Protein AF-A0A0V1ANU1-F1 (afdb_monomer_lite)

Secondary structure (DSSP, 8-state):
-HHHHHHHHTT---HHHHHHHHHHHHHHHHHHHHHHHHHHTTSS-HHHHHHHHHTTSSS-GGG-----

Sequence (68 aa):
MDTLIQQVLSGNVTVGDLRRVNRVYAQKQRWVAQYTGEYTNGRRTLEQYLEAFMYITPEPIYYRLPSA

Organism: Trichinella spiralis (NCBI:txid6334)

Radius of gyration: 16.18 Å; chains: 1; bounding box: 39×34×34 Å

pLDDT: mean 79.62, std 15.2, range [44.19, 94.0]

Structure (mmCIF, N/CA/C/O backbone):
data_AF-A0A0V1ANU1-F1
#
_entry.id   AF-A0A0V1ANU1-F1
#
loop_
_atom_site.group_PDB
_atom_site.id
_atom_site.type_symbol
_atom_site.label_atom_id
_atom_site.label_alt_id
_atom_site.label_comp_id
_atom_site.label_asym_id
_atom_site.label_entity_id
_atom_site.label_seq_id
_atom_site.pdbx_PDB_ins_code
_atom_site.Cartn_x
_atom_site.Cartn_y
_atom_site.Cartn_z
_atom_site.occupancy
_atom_site.B_iso_or_equiv
_atom_site.auth_seq_id
_atom_site.auth_comp_id
_atom_site.auth_asym_id
_atom_site.auth_atom_id
_atom_site.pdbx_PDB_model_num
ATOM 1 N N . MET A 1 1 ? 13.294 1.532 -1.868 1.00 59.28 1 MET A N 1
ATOM 2 C CA . MET A 1 1 ? 12.388 2.187 -2.840 1.00 59.28 1 MET A CA 1
ATOM 3 C C . MET A 1 1 ? 13.206 3.088 -3.749 1.00 59.28 1 MET A C 1
ATOM 5 O O . MET A 1 1 ? 13.195 2.839 -4.946 1.00 59.28 1 MET A O 1
ATOM 9 N N . ASP A 1 2 ? 14.006 4.001 -3.190 1.00 65.12 2 ASP A N 1
ATOM 10 C CA . ASP A 1 2 ? 14.897 4.909 -3.939 1.00 65.12 2 ASP A CA 1
ATOM 11 C C . ASP A 1 2 ? 15.804 4.208 -4.964 1.00 65.12 2 ASP A C 1
ATOM 13 O O . ASP A 1 2 ? 15.857 4.618 -6.120 1.00 65.12 2 ASP A O 1
ATOM 17 N N . THR A 1 3 ? 16.432 3.089 -4.594 1.00 74.19 3 THR A N 1
ATOM 18 C CA . THR A 1 3 ? 17.321 2.321 -5.488 1.00 74.19 3 THR A CA 1
ATOM 19 C C . THR A 1 3 ? 16.610 1.742 -6.709 1.00 74.19 3 THR A C 1
ATOM 21 O O . THR A 1 3 ? 17.172 1.700 -7.798 1.00 74.19 3 THR A O 1
ATOM 24 N N . LEU A 1 4 ? 15.356 1.322 -6.552 1.00 74.81 4 LEU A N 1
ATOM 25 C CA . LEU A 1 4 ? 14.595 0.662 -7.609 1.00 74.81 4 LEU A CA 1
ATOM 26 C C . LEU A 1 4 ? 13.917 1.686 -8.528 1.00 74.81 4 LEU A C 1
ATOM 28 O O . LEU A 1 4 ? 13.845 1.474 -9.732 1.00 74.81 4 LEU A O 1
ATOM 32 N N . ILE A 1 5 ? 13.510 2.838 -7.985 1.00 80.75 5 ILE A N 1
ATOM 33 C CA . ILE A 1 5 ? 13.053 3.992 -8.775 1.00 80.75 5 ILE A CA 1
ATOM 34 C C . ILE A 1 5 ? 14.199 4.509 -9.653 1.00 80.75 5 ILE A C 1
ATOM 36 O O . ILE A 1 5 ? 14.007 4.711 -10.847 1.00 80.75 5 ILE A O 1
ATOM 40 N N . GLN A 1 6 ? 15.410 4.641 -9.105 1.00 82.31 6 GLN A N 1
ATOM 41 C CA . GLN A 1 6 ? 16.595 5.021 -9.882 1.00 82.31 6 GLN A CA 1
ATOM 42 C C . GLN A 1 6 ? 16.945 3.987 -10.967 1.00 82.31 6 GLN A C 1
ATOM 44 O O . GLN A 1 6 ? 17.308 4.366 -12.079 1.00 82.31 6 GLN A O 1
ATOM 49 N N . GLN A 1 7 ? 16.790 2.687 -10.694 1.00 81.06 7 GLN A N 1
ATOM 50 C CA . GLN A 1 7 ? 16.997 1.626 -11.693 1.00 81.06 7 GLN A CA 1
ATOM 51 C C . GLN A 1 7 ? 15.962 1.666 -12.822 1.00 81.06 7 GLN A C 1
ATOM 53 O O . GLN A 1 7 ? 16.322 1.532 -13.989 1.00 81.06 7 GLN A O 1
ATOM 58 N N . VAL A 1 8 ? 14.690 1.908 -12.496 1.00 83.06 8 VAL A N 1
ATOM 59 C CA . VAL A 1 8 ? 13.625 2.095 -13.494 1.00 83.06 8 VAL A CA 1
ATOM 60 C C . VAL A 1 8 ? 13.911 3.323 -14.363 1.00 83.06 8 VAL A C 1
ATOM 62 O O . VAL A 1 8 ? 13.832 3.232 -15.585 1.00 83.06 8 VAL A O 1
ATOM 65 N N . LEU A 1 9 ? 14.294 4.449 -13.754 1.00 86.06 9 LEU A N 1
ATOM 66 C CA . LEU A 1 9 ? 14.598 5.695 -14.471 1.00 86.06 9 LEU A CA 1
ATOM 67 C C . LEU A 1 9 ? 15.857 5.602 -15.343 1.00 86.06 9 LEU A C 1
ATOM 69 O O . LEU A 1 9 ? 15.929 6.251 -16.381 1.00 86.06 9 LEU A O 1
ATOM 73 N N . SER A 1 10 ? 16.834 4.790 -14.942 1.00 88.50 10 SER A N 1
ATOM 74 C CA . SER A 1 10 ? 18.057 4.535 -15.717 1.00 88.50 10 SER A CA 1
ATOM 75 C C . SER A 1 10 ? 17.899 3.433 -16.771 1.00 88.50 10 SER A C 1
ATOM 77 O O . SER A 1 10 ? 18.862 3.120 -17.466 1.00 88.50 10 SER A O 1
ATOM 79 N N . GLY A 1 11 ? 16.713 2.825 -16.898 1.00 85.06 11 GLY A N 1
ATOM 80 C CA . GLY A 1 11 ? 16.464 1.728 -17.839 1.00 85.06 11 GLY A CA 1
ATOM 81 C C . GLY A 1 11 ? 17.175 0.416 -17.482 1.00 85.06 11 GLY A C 1
ATOM 82 O O . GLY A 1 11 ? 17.144 -0.528 -18.266 1.00 85.06 11 GLY A O 1
ATOM 83 N N . ASN A 1 12 ? 17.786 0.332 -16.298 1.00 87.25 12 ASN A N 1
ATOM 84 C CA . ASN A 1 12 ? 18.538 -0.823 -15.811 1.00 87.25 12 ASN A CA 1
ATOM 85 C C . ASN A 1 12 ? 17.686 -1.702 -14.878 1.00 87.25 12 ASN A C 1
ATOM 87 O O . ASN A 1 12 ? 18.141 -2.136 -13.820 1.00 87.25 12 ASN A O 1
ATOM 91 N N . VAL A 1 13 ? 16.414 -1.910 -15.233 1.00 88.69 13 VAL A N 1
ATOM 92 C CA . VAL A 1 13 ? 15.480 -2.745 -14.469 1.00 88.69 13 VAL A CA 1
ATOM 93 C C . VAL A 1 13 ? 15.056 -3.944 -15.306 1.00 88.69 13 VAL A C 1
ATOM 95 O O . VAL A 1 13 ? 14.692 -3.806 -16.475 1.00 88.69 13 VAL A O 1
ATOM 98 N N . THR A 1 14 ? 15.066 -5.138 -14.717 1.00 90.56 14 THR A N 1
ATOM 99 C CA . THR A 1 14 ? 14.536 -6.319 -15.400 1.00 90.56 14 THR A CA 1
ATOM 100 C C . THR A 1 14 ? 13.042 -6.487 -15.123 1.00 90.56 14 THR A C 1
ATOM 102 O O . THR A 1 14 ? 12.502 -6.040 -14.106 1.00 90.56 14 THR A O 1
ATOM 105 N N . VAL A 1 15 ? 12.350 -7.230 -15.992 1.00 88.31 15 VAL A N 1
ATOM 106 C CA . VAL A 1 15 ? 10.960 -7.657 -15.742 1.00 88.31 15 VAL A CA 1
ATOM 107 C C . VAL A 1 15 ? 10.848 -8.462 -14.434 1.00 88.31 15 VAL A C 1
ATOM 109 O O . VAL A 1 15 ? 9.815 -8.417 -13.763 1.00 88.31 15 VAL A O 1
ATOM 112 N N . GLY A 1 16 ? 11.905 -9.186 -14.045 1.00 90.19 16 GLY A N 1
ATOM 113 C CA . GLY A 1 16 ? 11.975 -9.918 -12.779 1.00 90.19 16 GLY A CA 1
ATOM 114 C C . GLY A 1 16 ? 11.945 -8.996 -11.558 1.00 90.19 16 GLY A C 1
ATOM 115 O O . GLY A 1 16 ? 11.177 -9.245 -10.623 1.00 90.19 16 GLY A O 1
ATOM 116 N N . ASP A 1 17 ? 12.701 -7.899 -11.600 1.00 86.56 17 ASP A N 1
ATOM 117 C CA . ASP A 1 17 ? 12.743 -6.896 -10.529 1.00 86.56 17 ASP A CA 1
ATOM 118 C C . ASP A 1 17 ? 11.381 -6.222 -10.350 1.00 86.56 17 ASP A C 1
ATOM 120 O O . ASP A 1 17 ? 10.853 -6.145 -9.235 1.00 86.56 17 ASP A O 1
ATOM 124 N N . LEU A 1 18 ? 10.744 -5.842 -11.463 1.00 87.44 18 LEU A N 1
ATOM 125 C CA . LEU A 1 18 ? 9.395 -5.273 -11.460 1.00 87.44 18 LEU A CA 1
ATOM 126 C C . LEU A 1 18 ? 8.362 -6.252 -10.892 1.00 87.44 18 LEU A C 1
ATOM 128 O O . LEU A 1 18 ? 7.528 -5.867 -10.073 1.00 87.44 18 LEU A O 1
ATOM 132 N N . ARG A 1 19 ? 8.430 -7.538 -11.262 1.00 92.38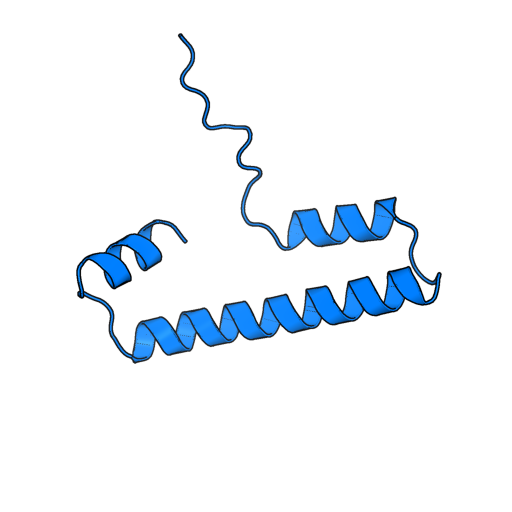 19 ARG A N 1
ATOM 133 C CA . ARG A 1 19 ? 7.543 -8.575 -10.706 1.00 92.38 19 ARG A CA 1
ATOM 134 C C . ARG A 1 19 ? 7.714 -8.725 -9.196 1.00 92.38 19 ARG A C 1
ATOM 136 O O . ARG A 1 19 ? 6.717 -8.894 -8.492 1.00 92.38 19 ARG A O 1
ATOM 143 N N . ARG A 1 20 ? 8.946 -8.660 -8.685 1.00 88.81 20 ARG A N 1
ATOM 144 C CA . ARG A 1 20 ? 9.222 -8.756 -7.245 1.00 88.81 20 ARG A CA 1
ATOM 145 C C . ARG A 1 20 ? 8.633 -7.567 -6.486 1.00 88.81 20 ARG A C 1
ATOM 147 O O . ARG A 1 20 ? 7.959 -7.775 -5.479 1.00 88.81 20 ARG A O 1
ATOM 154 N N . VAL A 1 21 ? 8.817 -6.348 -6.992 1.00 84.81 21 VAL A N 1
ATOM 155 C CA . VAL A 1 21 ? 8.231 -5.136 -6.394 1.00 84.81 21 VAL A CA 1
ATOM 156 C C . VAL A 1 21 ? 6.714 -5.159 -6.458 1.00 84.81 21 VAL A C 1
ATOM 158 O O . VAL A 1 21 ? 6.062 -4.879 -5.455 1.00 84.81 21 VAL A O 1
ATOM 161 N N . ASN A 1 22 ? 6.145 -5.563 -7.593 1.00 88.06 22 ASN A N 1
ATOM 162 C CA . ASN A 1 22 ? 4.699 -5.622 -7.755 1.00 88.06 22 ASN A CA 1
ATOM 163 C C . ASN A 1 22 ? 4.050 -6.612 -6.771 1.00 88.06 22 ASN A C 1
ATOM 165 O O . ASN A 1 22 ? 2.981 -6.337 -6.241 1.00 88.06 22 ASN A O 1
ATOM 169 N N . ARG A 1 23 ? 4.711 -7.733 -6.438 1.00 90.75 23 ARG A N 1
ATOM 170 C CA . ARG A 1 23 ? 4.222 -8.654 -5.391 1.00 90.75 23 ARG A CA 1
ATOM 171 C C . ARG A 1 23 ? 4.168 -7.996 -4.011 1.00 90.75 23 ARG A C 1
ATOM 173 O O . ARG A 1 23 ? 3.168 -8.142 -3.311 1.00 90.75 23 ARG A O 1
ATOM 180 N N . VAL A 1 24 ? 5.216 -7.262 -3.632 1.00 87.44 24 VAL A N 1
ATOM 181 C CA . VAL A 1 24 ? 5.261 -6.528 -2.353 1.00 87.44 24 VAL A CA 1
ATOM 182 C C . VAL A 1 24 ? 4.204 -5.425 -2.335 1.00 87.44 24 VAL A C 1
ATOM 184 O O . VAL A 1 24 ? 3.481 -5.275 -1.352 1.00 87.44 24 VAL A O 1
ATOM 187 N N . TYR A 1 25 ? 4.063 -4.692 -3.439 1.00 86.50 25 TYR A N 1
ATOM 188 C CA . TYR A 1 25 ? 3.042 -3.664 -3.599 1.00 86.50 25 TYR A CA 1
ATOM 189 C C . TYR A 1 25 ? 1.627 -4.243 -3.473 1.00 86.50 25 TYR A C 1
ATOM 191 O O . TYR A 1 25 ? 0.841 -3.762 -2.661 1.00 86.50 25 TYR A O 1
ATOM 199 N N . ALA A 1 26 ? 1.323 -5.329 -4.188 1.00 92.00 26 ALA A N 1
ATOM 200 C CA . ALA A 1 26 ? 0.028 -6.003 -4.129 1.00 92.00 26 ALA A CA 1
ATOM 201 C C . ALA A 1 26 ? -0.293 -6.543 -2.724 1.00 92.00 26 ALA A C 1
ATOM 203 O O . ALA A 1 26 ? -1.447 -6.544 -2.297 1.00 92.00 26 ALA A O 1
ATOM 204 N N . GLN A 1 27 ? 0.714 -6.992 -1.969 1.00 90.75 27 GLN A N 1
ATOM 205 C CA . GLN A 1 27 ? 0.523 -7.363 -0.569 1.00 90.75 27 GLN A CA 1
ATOM 206 C C . GLN A 1 27 ? 0.158 -6.147 0.287 1.00 90.75 27 GLN A C 1
ATOM 208 O O . GLN A 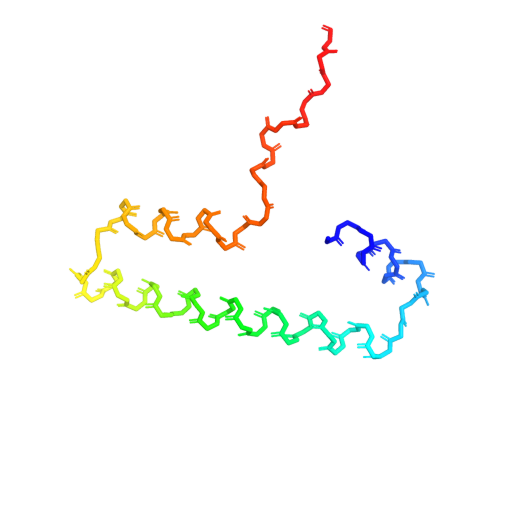1 27 ? -0.819 -6.210 1.025 1.00 90.75 27 GLN A O 1
ATOM 213 N N . LYS A 1 28 ? 0.889 -5.034 0.166 1.00 87.81 28 LYS A N 1
ATOM 214 C CA . LYS A 1 28 ? 0.591 -3.799 0.910 1.00 87.81 28 LYS A CA 1
ATOM 215 C C . LYS A 1 28 ? -0.786 -3.227 0.563 1.00 87.81 28 LYS A C 1
ATOM 217 O O . LYS A 1 28 ? -1.502 -2.812 1.465 1.00 87.81 28 LYS A O 1
ATOM 222 N N . GLN A 1 29 ? -1.189 -3.287 -0.706 1.00 90.31 29 GLN A N 1
ATOM 223 C CA . GLN A 1 29 ? -2.527 -2.887 -1.153 1.00 90.31 29 GLN A CA 1
ATOM 224 C C . GLN A 1 29 ? -3.637 -3.689 -0.461 1.00 90.31 29 GLN A C 1
ATOM 226 O O . GLN A 1 29 ? -4.646 -3.114 -0.061 1.00 90.31 29 GLN A O 1
ATOM 231 N N . ARG A 1 30 ? -3.438 -4.996 -0.237 1.00 94.00 30 ARG A N 1
ATOM 232 C CA . ARG A 1 30 ? -4.397 -5.811 0.527 1.00 94.00 30 ARG A CA 1
ATOM 233 C C . ARG A 1 30 ? -4.519 -5.360 1.983 1.00 94.00 30 ARG A C 1
ATOM 235 O O . ARG A 1 30 ? -5.635 -5.256 2.477 1.00 94.00 30 ARG A O 1
ATOM 242 N N . TRP A 1 31 ? -3.402 -5.057 2.644 1.00 90.69 31 TRP A N 1
ATOM 243 C CA . TRP A 1 31 ? -3.415 -4.542 4.019 1.00 90.69 31 TRP A CA 1
ATOM 244 C C . TRP A 1 31 ? -4.119 -3.188 4.126 1.00 90.69 31 TRP A C 1
ATOM 246 O O . TRP A 1 31 ? -4.957 -3.005 5.004 1.00 90.69 31 TRP A O 1
ATOM 256 N N . VAL A 1 32 ? -3.832 -2.269 3.198 1.00 89.19 32 VAL A N 1
ATOM 257 C CA . VAL A 1 32 ? -4.514 -0.968 3.097 1.00 89.19 32 VAL A CA 1
ATOM 258 C C . VAL A 1 32 ? -6.021 -1.175 2.961 1.00 89.19 32 VAL A C 1
ATOM 260 O O . VAL A 1 32 ? -6.777 -0.671 3.784 1.00 89.19 32 VAL A O 1
ATOM 263 N N . ALA A 1 33 ? -6.459 -1.988 1.995 1.00 92.31 33 ALA A N 1
ATOM 264 C CA . ALA A 1 33 ? -7.878 -2.252 1.769 1.00 92.31 33 ALA A CA 1
ATOM 265 C C . ALA A 1 33 ? -8.572 -2.860 3.001 1.00 92.31 33 ALA A C 1
ATOM 267 O O . ALA A 1 33 ? -9.678 -2.447 3.351 1.00 92.31 33 ALA A O 1
ATOM 268 N N . GLN A 1 34 ? -7.919 -3.804 3.687 1.00 91.19 34 GLN A N 1
ATOM 269 C CA . GLN A 1 34 ? -8.455 -4.415 4.901 1.00 91.19 34 GLN A CA 1
ATOM 270 C C . GLN A 1 34 ? -8.640 -3.382 6.017 1.00 91.19 34 GLN A C 1
ATOM 272 O O . GLN A 1 34 ? -9.726 -3.272 6.583 1.00 91.19 34 GLN A O 1
ATOM 277 N N . TYR A 1 35 ? -7.602 -2.606 6.327 1.00 88.44 35 TYR A N 1
ATOM 278 C CA . TYR A 1 35 ? -7.658 -1.639 7.421 1.00 88.44 35 TYR A CA 1
ATOM 279 C C . TYR A 1 35 ? -8.610 -0.483 7.128 1.00 88.44 35 TYR A C 1
ATOM 281 O O . TYR A 1 35 ? -9.302 -0.025 8.037 1.00 88.44 35 TYR A O 1
ATOM 289 N N . THR A 1 36 ? -8.725 -0.062 5.867 1.00 89.56 36 THR A N 1
ATOM 290 C CA . THR A 1 36 ? -9.730 0.928 5.459 1.00 89.56 36 THR A CA 1
ATOM 291 C C . THR A 1 36 ? -11.138 0.359 5.609 1.00 89.56 36 THR A C 1
ATOM 293 O O . THR A 1 36 ? -12.032 1.048 6.101 1.00 89.56 36 THR A O 1
ATOM 296 N N . GLY A 1 37 ? -11.341 -0.915 5.266 1.00 92.88 37 GLY A N 1
ATOM 297 C CA . GLY A 1 37 ? -12.595 -1.622 5.518 1.00 92.88 37 GLY A CA 1
ATOM 298 C C . GLY A 1 37 ? -12.944 -1.707 7.008 1.00 92.88 37 GLY A C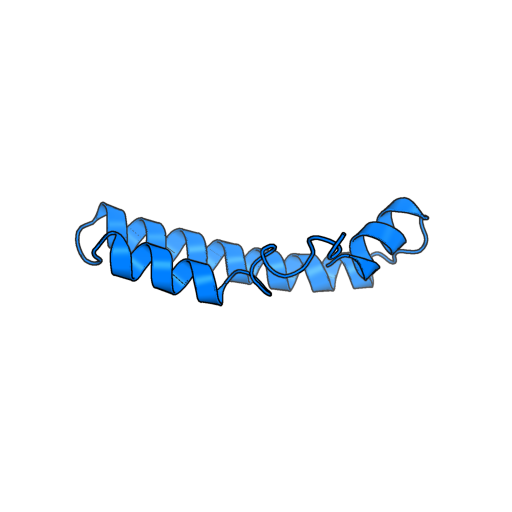 1
ATOM 299 O O . GLY A 1 37 ? -14.086 -1.481 7.393 1.00 92.88 37 GLY A O 1
ATOM 300 N N . GLU A 1 38 ? -11.978 -1.995 7.878 1.00 92.75 38 GLU A N 1
ATOM 301 C CA . GLU A 1 38 ? -12.204 -2.057 9.330 1.00 92.75 38 GLU A CA 1
ATOM 302 C C . GLU A 1 38 ? -12.530 -0.679 9.929 1.00 92.75 38 GLU A C 1
ATOM 304 O O . GLU A 1 38 ? -13.435 -0.582 10.759 1.00 92.75 38 GLU A O 1
ATOM 309 N N . TYR A 1 39 ? -11.855 0.383 9.476 1.00 89.31 39 TYR A N 1
ATOM 310 C CA . TYR A 1 39 ? -12.140 1.763 9.883 1.00 89.31 39 TYR A CA 1
ATOM 311 C C . TYR A 1 39 ? -13.538 2.220 9.446 1.00 89.31 39 TYR A C 1
ATOM 313 O O . TYR A 1 39 ? -14.326 2.684 10.266 1.00 89.31 39 TYR A O 1
ATOM 321 N N . THR A 1 40 ? -13.882 2.034 8.168 1.00 92.06 40 THR A N 1
ATOM 322 C CA . THR A 1 40 ? -15.189 2.447 7.617 1.00 92.06 40 THR A CA 1
ATOM 323 C C . THR A 1 40 ? -16.364 1.691 8.234 1.00 92.06 40 THR A C 1
ATOM 325 O O . THR A 1 40 ? -17.443 2.255 8.384 1.00 92.06 40 THR A O 1
ATOM 328 N N . ASN A 1 41 ? -16.146 0.447 8.665 1.00 93.12 41 ASN A N 1
ATOM 329 C CA . ASN A 1 41 ? -17.1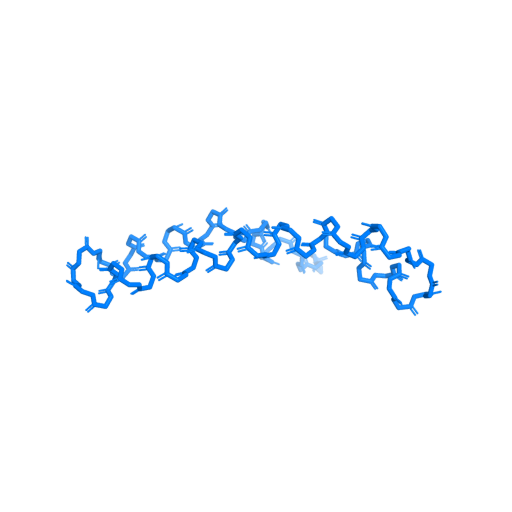40 -0.345 9.390 1.00 93.12 41 ASN A CA 1
ATOM 330 C C . ASN A 1 41 ? -17.140 -0.092 10.912 1.00 93.12 41 ASN A C 1
ATOM 332 O O . ASN A 1 41 ? -17.807 -0.820 11.647 1.00 93.12 41 ASN A O 1
ATOM 336 N N . GLY A 1 42 ? -16.365 0.882 11.406 1.00 90.75 42 GLY A N 1
ATOM 337 C CA . GLY A 1 42 ? -16.298 1.250 12.825 1.00 90.75 42 GLY A CA 1
ATOM 338 C C . GLY A 1 42 ? -15.608 0.226 13.734 1.00 90.75 42 GLY A C 1
ATOM 339 O O . GLY A 1 42 ? -15.634 0.375 14.952 1.00 90.75 42 GLY A O 1
ATOM 340 N N . ARG A 1 43 ? -14.980 -0.816 13.170 1.00 90.19 43 ARG A N 1
ATOM 341 C CA . ARG A 1 43 ? -14.220 -1.836 13.921 1.00 90.19 43 ARG A CA 1
ATOM 342 C C . ARG A 1 43 ? -12.829 -1.360 14.339 1.00 90.19 43 ARG A C 1
ATOM 344 O O . ARG A 1 43 ? -12.206 -2.003 15.178 1.00 90.19 43 ARG A O 1
ATOM 351 N N . ARG A 1 44 ? -12.350 -0.257 13.761 1.00 88.44 44 ARG A N 1
ATOM 352 C CA . ARG A 1 44 ? -11.140 0.457 14.182 1.00 88.44 44 ARG A CA 1
ATOM 353 C C . ARG A 1 44 ? -11.404 1.932 14.370 1.00 88.44 44 ARG A C 1
ATOM 355 O O . ARG A 1 44 ? -12.124 2.543 13.582 1.00 88.44 44 ARG A O 1
ATOM 362 N N . THR A 1 45 ? -10.729 2.510 15.354 1.00 91.00 45 THR A N 1
ATOM 363 C CA . THR A 1 45 ? -10.641 3.962 15.497 1.00 91.00 45 THR A CA 1
ATOM 364 C C . THR A 1 45 ? -9.714 4.559 14.436 1.00 91.00 45 THR A C 1
ATOM 366 O O . THR A 1 45 ? -8.907 3.860 13.817 1.00 91.00 45 THR A O 1
ATOM 369 N N . LEU A 1 46 ? -9.812 5.877 14.231 1.00 85.25 46 LEU A N 1
ATOM 370 C CA . LEU A 1 46 ? -8.901 6.602 13.342 1.00 85.25 46 LEU A CA 1
ATOM 371 C C . LEU A 1 46 ? -7.438 6.448 13.788 1.00 85.25 46 LEU A C 1
ATOM 373 O O . LEU A 1 46 ? -6.567 6.247 12.951 1.00 85.25 46 LEU A O 1
ATOM 377 N N . GLU A 1 47 ? -7.173 6.479 15.094 1.00 86.75 47 GLU A N 1
ATOM 378 C CA . GLU A 1 47 ? -5.828 6.281 15.647 1.00 86.75 47 GLU A CA 1
ATOM 379 C C . GLU A 1 47 ? -5.275 4.889 15.318 1.00 86.75 47 GLU A C 1
ATOM 381 O O . GLU A 1 47 ? -4.171 4.782 14.793 1.00 86.75 47 GLU A O 1
ATOM 386 N N . GLN A 1 48 ? -6.066 3.829 15.514 1.00 86.06 48 GLN A N 1
ATOM 387 C CA . GLN A 1 48 ? -5.673 2.450 15.182 1.00 86.06 48 GLN A CA 1
ATOM 388 C C . GLN A 1 48 ? -5.475 2.236 13.678 1.00 86.06 48 GLN A C 1
ATOM 390 O O . GLN A 1 48 ? -4.670 1.406 13.246 1.00 86.06 48 GLN A O 1
ATOM 395 N N . TYR A 1 49 ? -6.240 2.955 12.858 1.00 86.31 49 TYR A N 1
ATOM 396 C 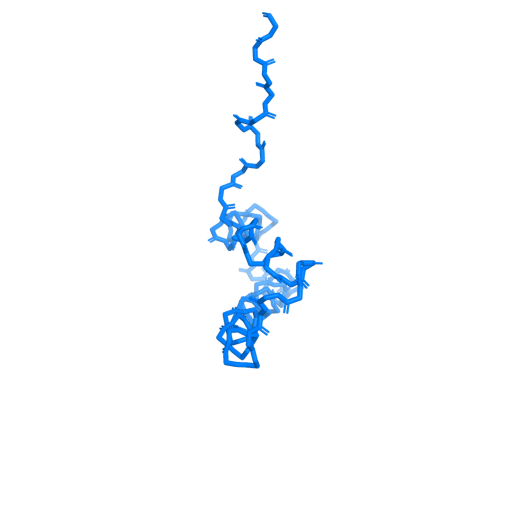CA . TYR A 1 49 ? -6.041 2.977 11.418 1.00 86.31 49 TYR A CA 1
ATOM 397 C C . TYR A 1 49 ? -4.699 3.635 11.074 1.00 86.31 49 TYR A C 1
ATOM 399 O O . TYR A 1 49 ? -3.875 3.014 10.412 1.00 86.31 49 TYR A O 1
ATOM 407 N N . LEU A 1 50 ? -4.432 4.842 11.578 1.00 85.50 50 LEU A N 1
ATOM 408 C CA . LEU A 1 50 ? -3.189 5.573 11.312 1.00 85.50 50 LEU A CA 1
ATOM 409 C C . LEU A 1 50 ? -1.946 4.832 11.825 1.00 85.50 50 LEU A C 1
ATOM 411 O O . LEU A 1 50 ? -0.944 4.756 11.112 1.00 85.50 50 LEU A O 1
ATOM 415 N N . GLU A 1 51 ? -2.026 4.220 13.006 1.00 85.00 51 GLU A N 1
ATOM 416 C CA . GLU A 1 51 ? -0.957 3.387 13.561 1.00 85.00 51 GLU A CA 1
ATOM 417 C C . GLU A 1 51 ? -0.624 2.220 12.622 1.00 85.00 51 GLU A C 1
ATOM 419 O O . GLU A 1 51 ? 0.535 2.011 12.264 1.00 85.00 51 GLU A O 1
ATOM 424 N N . ALA A 1 52 ? -1.639 1.505 12.130 1.00 83.44 52 ALA A N 1
ATOM 425 C CA . ALA A 1 52 ? -1.436 0.399 11.200 1.00 83.44 52 ALA A CA 1
ATOM 426 C C . ALA A 1 52 ? -0.821 0.840 9.860 1.00 83.44 52 ALA A C 1
ATOM 428 O O . ALA A 1 52 ? -0.082 0.070 9.245 1.00 83.44 52 ALA A O 1
ATOM 429 N N . PHE A 1 53 ? -1.078 2.073 9.414 1.00 80.19 53 PHE A N 1
ATOM 430 C CA . PHE A 1 53 ? -0.452 2.638 8.213 1.00 80.19 53 PHE A CA 1
ATOM 431 C C . PHE A 1 53 ? 1.019 2.985 8.424 1.00 80.19 53 PHE A C 1
ATOM 433 O O . PHE A 1 53 ? 1.820 2.777 7.510 1.00 80.19 53 PHE A O 1
ATOM 440 N N . MET A 1 54 ? 1.390 3.431 9.625 1.00 80.38 54 MET A N 1
ATOM 441 C CA . MET A 1 54 ? 2.772 3.760 9.971 1.00 80.38 54 MET A CA 1
ATOM 442 C C . MET A 1 54 ? 3.705 2.543 9.839 1.00 80.38 54 MET A C 1
ATOM 444 O O . MET A 1 54 ? 4.835 2.682 9.376 1.00 80.38 54 MET A O 1
ATOM 448 N N . TYR A 1 55 ? 3.208 1.335 10.130 1.00 66.75 55 TYR A N 1
ATOM 449 C CA . TYR A 1 55 ? 3.938 0.074 9.924 1.00 66.75 55 TYR A CA 1
ATOM 450 C C . TYR A 1 55 ? 4.021 -0.376 8.451 1.00 66.75 55 TYR A C 1
ATOM 452 O O . TYR A 1 55 ? 4.866 -1.200 8.095 1.00 66.75 55 TYR A O 1
ATOM 460 N N . ILE A 1 56 ? 3.154 0.138 7.572 1.00 69.94 56 ILE A N 1
ATOM 461 C CA . ILE A 1 56 ? 3.136 -0.206 6.138 1.00 69.94 56 ILE A CA 1
ATOM 462 C C . ILE A 1 56 ? 4.107 0.689 5.346 1.00 69.94 56 ILE A C 1
ATOM 464 O O . ILE A 1 56 ? 4.668 0.254 4.324 1.00 69.94 56 ILE A O 1
ATOM 468 N N . THR A 1 57 ? 4.350 1.913 5.815 1.00 63.44 57 THR A N 1
ATOM 469 C CA . THR A 1 57 ? 5.359 2.835 5.280 1.00 63.44 57 THR A CA 1
ATOM 470 C C . THR A 1 57 ? 6.758 2.498 5.812 1.00 63.44 57 THR A C 1
ATOM 472 O O . THR A 1 57 ? 6.954 2.497 7.022 1.00 63.44 57 THR A O 1
ATOM 475 N N . PRO A 1 58 ? 7.757 2.211 4.954 1.00 56.97 58 PRO A N 1
ATOM 476 C CA . PRO A 1 58 ? 9.140 2.149 5.411 1.00 56.97 58 PRO A CA 1
ATOM 477 C C . PRO A 1 58 ? 9.625 3.575 5.703 1.00 56.97 58 PRO A C 1
ATOM 479 O O . PRO A 1 58 ? 9.638 4.388 4.787 1.00 56.97 58 PRO A O 1
ATOM 482 N N . GLU A 1 59 ? 9.994 3.813 6.964 1.00 55.06 59 GLU A N 1
ATOM 483 C CA . GLU A 1 59 ? 10.560 5.035 7.562 1.00 55.06 59 GLU A CA 1
ATOM 484 C C .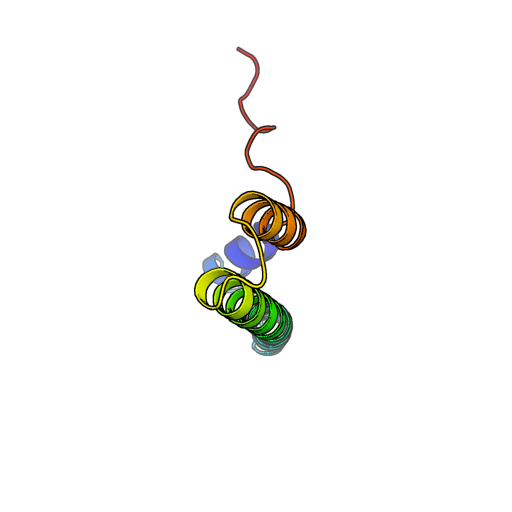 GLU A 1 59 ? 9.784 6.355 7.338 1.00 55.06 59 GLU A C 1
ATOM 486 O O . GLU A 1 59 ? 9.485 6.748 6.209 1.00 55.06 59 GLU A O 1
ATOM 491 N N . PRO A 1 60 ? 9.480 7.113 8.410 1.00 50.44 60 PRO A N 1
ATOM 492 C CA . PRO A 1 60 ? 8.953 8.458 8.257 1.00 50.44 60 PRO A CA 1
ATOM 493 C C . PRO A 1 60 ? 9.988 9.333 7.537 1.00 50.44 60 PRO A C 1
ATOM 495 O O . PRO A 1 60 ? 11.152 9.404 7.925 1.00 50.44 60 PRO A O 1
ATOM 498 N N . ILE A 1 61 ? 9.534 10.069 6.520 1.00 52.88 61 ILE A N 1
ATOM 499 C CA . ILE A 1 61 ? 10.320 11.047 5.738 1.00 52.88 61 ILE A CA 1
ATOM 500 C C . ILE A 1 61 ? 10.944 12.149 6.637 1.00 52.88 61 ILE A C 1
ATOM 502 O O . ILE A 1 61 ? 11.807 12.910 6.205 1.00 52.88 61 ILE A O 1
ATOM 506 N N . TYR A 1 62 ? 10.576 12.205 7.920 1.00 46.66 62 TYR A N 1
ATOM 507 C CA . TYR A 1 62 ? 10.950 13.244 8.878 1.00 46.66 62 TYR A CA 1
ATOM 508 C C . TYR A 1 62 ? 12.417 13.282 9.344 1.00 46.66 62 TYR A C 1
ATOM 510 O O . TYR A 1 62 ? 12.769 14.215 10.058 1.00 46.66 62 TYR A O 1
ATOM 518 N N . TYR A 1 63 ? 13.300 12.371 8.920 1.00 44.19 63 TYR A N 1
ATOM 519 C CA . TYR A 1 63 ? 14.729 12.428 9.295 1.00 44.19 63 TYR A CA 1
ATOM 520 C C . TYR A 1 63 ? 15.679 12.923 8.190 1.00 44.19 63 TYR A C 1
ATOM 522 O O . TYR A 1 63 ? 16.894 12.840 8.350 1.00 44.19 63 TYR A O 1
ATOM 530 N N . ARG A 1 64 ? 15.171 13.470 7.074 1.00 47.72 64 ARG A N 1
ATOM 531 C CA . ARG A 1 64 ? 16.006 14.074 6.014 1.00 47.72 64 ARG A CA 1
ATOM 532 C C . ARG A 1 64 ? 15.675 15.555 5.793 1.00 47.72 64 ARG A C 1
ATOM 534 O O . ARG A 1 64 ? 15.275 15.952 4.704 1.00 47.72 64 ARG A O 1
ATOM 541 N N . LEU A 1 65 ? 15.876 16.378 6.818 1.00 45.47 65 LEU A N 1
ATOM 542 C CA . LEU A 1 65 ? 16.212 17.790 6.620 1.00 45.47 65 LEU A CA 1
ATOM 543 C C . LEU A 1 65 ? 17.706 17.937 6.937 1.00 45.47 65 LEU A C 1
ATOM 545 O O . LEU A 1 65 ? 18.121 17.479 8.002 1.00 45.47 65 LEU A O 1
ATOM 549 N N . PRO A 1 66 ? 18.538 18.492 6.037 1.00 44.69 66 PRO A N 1
ATOM 550 C CA . PRO A 1 66 ? 19.921 18.784 6.376 1.00 44.69 66 PRO A CA 1
ATOM 551 C C . PRO A 1 66 ? 19.919 19.837 7.486 1.00 44.69 66 PRO A C 1
ATOM 553 O O . PRO A 1 66 ? 19.308 20.894 7.333 1.00 44.69 66 PRO A O 1
ATOM 556 N N . SER A 1 67 ? 20.567 19.528 8.608 1.00 46.69 67 SER A N 1
ATOM 557 C CA . SER A 1 67 ? 20.897 20.525 9.621 1.00 46.69 67 SER A CA 1
ATOM 558 C C . SER A 1 67 ? 21.696 21.634 8.937 1.00 46.69 67 SER A C 1
ATOM 560 O O . SER A 1 67 ? 22.770 21.362 8.396 1.00 46.69 67 SER A O 1
ATOM 562 N N . ALA A 1 68 ? 21.119 22.834 8.885 1.00 49.91 68 ALA A N 1
ATOM 563 C CA . ALA A 1 68 ? 21.820 24.053 8.501 1.00 49.91 68 ALA A CA 1
ATOM 564 C C . ALA A 1 68 ? 22.784 24.485 9.612 1.00 49.91 68 ALA A C 1
ATOM 566 O O . ALA A 1 68 ? 22.461 24.224 10.796 1.00 49.91 68 ALA A O 1
#

Foldseek 3Di:
DVVVVVCVVVVNDDPVNVVVVVVLVVVLVVQLVVLVVCVVVVVDDPVRSVVSVVVSDDDDPPPPDPDD